Protein AF-W2TXY8-F1 (afdb_monomer_lite)

pLDDT: mean 82.83, std 14.99, range [32.34, 97.5]

Structure (mmCIF, N/CA/C/O backbone):
data_AF-W2TXY8-F1
#
_entry.id   AF-W2TXY8-F1
#
loop_
_atom_site.group_PDB
_atom_site.id
_atom_site.type_symbol
_atom_site.label_atom_id
_atom_site.label_alt_id
_atom_site.label_comp_id
_atom_site.label_asym_id
_atom_site.label_entity_id
_atom_site.label_seq_id
_atom_site.pdbx_PDB_ins_code
_atom_site.Cartn_x
_atom_site.Cartn_y
_atom_site.Cartn_z
_atom_site.occupancy
_atom_site.B_iso_or_equiv
_atom_site.auth_seq_id
_atom_site.auth_comp_id
_atom_site.auth_asym_id
_atom_site.auth_atom_id
_atom_site.pdbx_PDB_model_num
ATOM 1 N N . MET A 1 1 ? 10.097 7.728 -16.316 1.00 65.06 1 MET A N 1
ATOM 2 C CA . MET A 1 1 ? 8.956 7.018 -15.694 1.00 65.06 1 MET A CA 1
ATOM 3 C C . MET A 1 1 ? 9.124 6.816 -14.191 1.00 65.06 1 MET A C 1
ATOM 5 O O . MET A 1 1 ? 8.246 7.241 -13.457 1.00 65.06 1 MET A O 1
ATOM 9 N N . LEU A 1 2 ? 10.247 6.274 -13.700 1.00 74.00 2 LEU A N 1
ATOM 10 C CA . LEU A 1 2 ? 10.456 6.033 -12.259 1.00 74.00 2 LEU A CA 1
ATOM 11 C C . LEU A 1 2 ? 10.229 7.255 -11.328 1.00 74.00 2 LEU A C 1
ATOM 13 O O . LEU A 1 2 ? 9.597 7.076 -10.290 1.00 74.00 2 LEU A O 1
ATOM 17 N N . PRO A 1 3 ? 10.647 8.496 -11.669 1.00 80.56 3 PRO A N 1
ATOM 18 C CA . PRO A 1 3 ? 10.350 9.664 -10.831 1.00 80.56 3 PRO A CA 1
ATOM 19 C C . PRO A 1 3 ? 8.851 9.942 -10.672 1.00 80.56 3 PRO A C 1
ATOM 21 O O . PRO A 1 3 ? 8.414 10.300 -9.585 1.00 80.56 3 PRO A O 1
ATOM 24 N N . VAL A 1 4 ? 8.064 9.723 -11.733 1.00 83.12 4 VAL A N 1
ATOM 25 C CA . VAL A 1 4 ? 6.602 9.900 -11.718 1.00 83.12 4 VAL A CA 1
ATOM 26 C C . VAL A 1 4 ? 5.954 8.837 -10.834 1.00 83.12 4 VAL A C 1
ATOM 28 O O . VAL A 1 4 ? 5.146 9.164 -9.976 1.00 83.12 4 VAL A O 1
ATOM 31 N N . VAL A 1 5 ? 6.382 7.576 -10.964 1.00 85.88 5 VAL A N 1
ATOM 32 C CA . VAL A 1 5 ? 5.919 6.471 -10.105 1.00 85.88 5 VAL A CA 1
ATOM 33 C C . VAL A 1 5 ? 6.191 6.761 -8.627 1.00 85.88 5 VAL A C 1
ATOM 35 O O . VAL A 1 5 ? 5.308 6.571 -7.792 1.00 85.88 5 VAL A O 1
ATOM 38 N N . LYS A 1 6 ? 7.390 7.260 -8.295 1.00 87.56 6 LYS A N 1
ATOM 39 C CA . LYS A 1 6 ? 7.738 7.651 -6.921 1.00 87.56 6 LYS A CA 1
ATOM 40 C C . LYS A 1 6 ? 6.906 8.849 -6.447 1.00 87.56 6 LYS A C 1
ATOM 42 O O . LYS A 1 6 ? 6.425 8.829 -5.321 1.00 87.56 6 LYS A O 1
ATOM 47 N N . ALA A 1 7 ? 6.704 9.866 -7.282 1.00 90.75 7 ALA A N 1
ATOM 48 C CA . ALA A 1 7 ? 5.895 11.034 -6.924 1.00 90.75 7 ALA A CA 1
ATOM 49 C C . ALA A 1 7 ? 4.429 10.668 -6.626 1.00 90.75 7 ALA A C 1
ATOM 51 O O . ALA A 1 7 ? 3.858 11.146 -5.644 1.00 90.75 7 ALA A O 1
ATOM 52 N N . GLU A 1 8 ? 3.836 9.771 -7.417 1.00 93.50 8 GLU A N 1
ATOM 53 C CA . GLU A 1 8 ? 2.482 9.277 -7.150 1.00 93.50 8 GLU A CA 1
ATOM 54 C C . GLU A 1 8 ? 2.409 8.469 -5.853 1.00 93.50 8 GLU A C 1
ATOM 56 O O . GLU A 1 8 ? 1.516 8.710 -5.040 1.00 93.50 8 GLU A O 1
ATOM 61 N N . LEU A 1 9 ? 3.384 7.585 -5.598 1.00 94.38 9 LEU A N 1
ATOM 62 C CA . LEU A 1 9 ? 3.457 6.852 -4.332 1.00 94.38 9 LEU A CA 1
ATOM 63 C C . LEU A 1 9 ? 3.556 7.806 -3.135 1.00 94.38 9 LEU A C 1
ATOM 65 O O . LEU A 1 9 ? 2.830 7.636 -2.160 1.00 94.38 9 LEU A O 1
ATOM 69 N N . ALA A 1 10 ? 4.405 8.833 -3.220 1.00 95.69 10 ALA A N 1
ATOM 70 C CA . ALA A 1 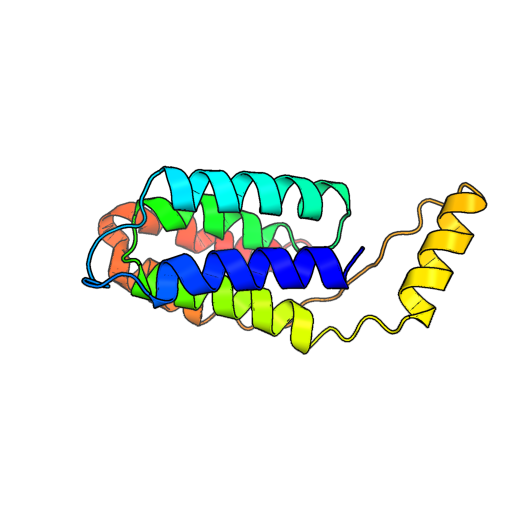10 ? 4.526 9.842 -2.171 1.00 95.69 10 ALA A CA 1
ATOM 71 C C . ALA A 1 10 ? 3.190 10.560 -1.922 1.00 95.69 10 ALA A C 1
ATOM 73 O O . ALA A 1 10 ? 2.793 10.744 -0.776 1.00 95.69 10 ALA A O 1
ATOM 74 N N . THR A 1 11 ? 2.448 10.886 -2.984 1.00 97.12 11 THR A N 1
ATOM 75 C CA . THR A 1 11 ? 1.129 11.524 -2.859 1.00 97.12 11 THR A CA 1
ATOM 76 C C . THR A 1 11 ? 0.107 10.606 -2.185 1.00 97.12 11 THR A C 1
ATOM 78 O O . THR A 1 11 ? -0.694 11.066 -1.368 1.00 97.12 11 THR A O 1
ATOM 81 N N . ILE A 1 12 ? 0.136 9.304 -2.487 1.00 97.00 12 ILE A N 1
ATOM 82 C CA . ILE A 1 12 ? -0.689 8.303 -1.798 1.00 97.00 12 ILE A CA 1
ATOM 83 C C . ILE A 1 12 ? -0.298 8.243 -0.318 1.00 97.00 12 ILE A C 1
ATOM 85 O O . ILE A 1 12 ? -1.165 8.379 0.539 1.00 97.00 12 ILE A O 1
ATOM 89 N N . MET A 1 13 ? 0.995 8.129 -0.003 1.00 97.50 13 MET A N 1
ATOM 90 C CA . MET A 1 13 ? 1.496 8.096 1.377 1.00 97.50 13 MET A CA 1
ATOM 91 C C . MET A 1 13 ? 1.042 9.312 2.188 1.00 97.50 13 MET A C 1
ATOM 93 O O . MET A 1 13 ? 0.573 9.152 3.312 1.00 97.50 13 MET A O 1
ATOM 97 N N . THR A 1 14 ? 1.101 10.512 1.608 1.00 96.69 14 THR A N 1
ATOM 98 C CA . THR A 1 14 ? 0.642 11.746 2.259 1.00 96.69 14 THR A CA 1
ATOM 99 C C . THR A 1 14 ? -0.841 11.689 2.634 1.00 96.69 14 THR A C 1
ATOM 101 O O . THR A 1 14 ? -1.218 12.202 3.687 1.00 96.69 14 THR A O 1
ATOM 104 N N . LYS A 1 15 ? -1.695 11.038 1.829 1.00 96.00 15 LYS A N 1
ATOM 105 C CA . LYS A 1 15 ? -3.110 10.852 2.193 1.00 96.00 15 LYS A CA 1
ATOM 106 C C . LYS A 1 15 ? -3.273 9.995 3.446 1.00 96.00 15 LYS A C 1
ATOM 108 O O . LYS A 1 15 ? -4.105 10.329 4.276 1.00 96.00 15 LYS A O 1
ATOM 113 N N . PHE A 1 16 ? -2.480 8.934 3.593 1.00 96.56 16 PHE A N 1
ATOM 114 C CA . PHE A 1 16 ? -2.495 8.082 4.787 1.00 96.56 16 PHE A CA 1
ATOM 115 C C . PHE A 1 16 ? -1.915 8.798 6.011 1.00 96.56 16 PHE A C 1
ATOM 117 O O . PHE A 1 16 ? -2.458 8.706 7.110 1.00 96.56 16 PHE A O 1
ATOM 124 N N . GLU A 1 17 ? -0.825 9.539 5.823 1.00 94.81 17 GLU A N 1
ATOM 125 C CA . GLU A 1 17 ? -0.128 10.249 6.894 1.00 94.81 17 GLU A CA 1
ATOM 126 C C . GLU A 1 17 ? -0.971 11.365 7.524 1.00 94.81 17 GLU A C 1
ATOM 128 O O . GLU A 1 17 ? -0.910 11.562 8.742 1.00 94.81 17 GLU A O 1
ATOM 133 N N . ASN A 1 18 ? -1.757 12.067 6.702 1.00 94.44 18 ASN A N 1
ATOM 134 C CA . ASN A 1 18 ? -2.520 13.253 7.093 1.00 94.44 18 ASN A CA 1
ATOM 135 C C . ASN A 1 18 ? -3.951 12.959 7.562 1.00 94.44 18 ASN A C 1
ATOM 137 O O . ASN A 1 18 ? -4.702 13.896 7.842 1.00 94.44 18 ASN A O 1
ATOM 141 N N . VAL A 1 19 ? -4.354 11.689 7.667 1.00 94.62 19 VAL A N 1
ATOM 142 C CA . VAL A 1 19 ? -5.644 11.350 8.282 1.00 94.62 19 VAL A CA 1
ATOM 143 C C . VAL A 1 19 ? -5.638 11.805 9.743 1.00 94.62 19 VAL A C 1
ATOM 145 O O . VAL A 1 19 ? -4.726 11.475 10.502 1.00 94.62 19 VAL A O 1
ATOM 148 N N . VAL A 1 20 ? -6.670 12.559 10.137 1.00 92.06 20 VAL A N 1
ATOM 149 C CA . VAL A 1 20 ? -6.809 13.121 11.495 1.00 92.06 20 VAL A CA 1
ATOM 150 C C . VAL A 1 20 ? -6.848 12.014 12.549 1.00 92.06 20 VAL A C 1
ATOM 152 O O . VAL A 1 20 ? -6.157 12.091 13.561 1.00 92.06 20 VAL A O 1
ATOM 155 N N . ASP A 1 21 ? -7.632 10.968 12.289 1.00 93.56 21 ASP A N 1
ATOM 156 C CA . ASP A 1 21 ? -7.711 9.778 13.129 1.00 93.56 21 ASP A CA 1
ATOM 157 C C . ASP A 1 21 ? -7.036 8.595 12.434 1.00 93.56 21 ASP A C 1
ATOM 159 O O . ASP A 1 21 ? -7.634 7.897 11.613 1.00 93.56 21 ASP A O 1
ATOM 163 N N . LYS A 1 22 ? -5.769 8.366 12.782 1.00 92.56 22 LYS A N 1
ATOM 164 C CA . LYS A 1 22 ? -4.943 7.319 12.170 1.00 92.56 22 LYS A CA 1
ATOM 165 C C . LYS A 1 22 ? -5.349 5.900 12.562 1.00 92.56 22 LYS A C 1
ATOM 167 O O . LYS A 1 22 ? -4.817 4.964 11.971 1.00 92.56 22 LYS A O 1
ATOM 172 N N . SER A 1 23 ? -6.239 5.739 13.545 1.00 93.44 23 SER A N 1
ATOM 173 C CA . SER A 1 23 ? -6.745 4.429 13.968 1.00 93.44 23 SER A CA 1
ATOM 174 C C . SER A 1 23 ? -7.814 3.879 13.023 1.00 93.44 23 SER A C 1
ATOM 176 O O . SER A 1 23 ? -8.024 2.669 12.976 1.00 93.44 23 SER A O 1
ATOM 178 N N . LYS A 1 24 ? -8.457 4.752 12.236 1.00 94.00 24 LYS A N 1
ATOM 179 C CA . LYS A 1 24 ? -9.484 4.360 11.270 1.00 94.00 24 LYS A CA 1
ATOM 180 C C . LYS A 1 24 ? -8.888 3.650 10.057 1.00 94.00 24 LYS A C 1
ATOM 182 O O . LYS A 1 24 ? -7.753 3.956 9.679 1.00 94.00 24 LYS A O 1
ATOM 187 N N . PRO A 1 25 ? -9.655 2.754 9.417 1.00 95.88 25 PRO A N 1
ATOM 188 C CA . PRO A 1 25 ? -9.241 2.155 8.162 1.00 95.88 25 PRO A CA 1
ATOM 189 C C . PRO A 1 25 ? -9.164 3.201 7.034 1.00 95.88 25 PRO A C 1
ATOM 191 O O . PRO A 1 25 ? -9.856 4.226 7.097 1.00 95.88 25 PRO A O 1
ATOM 194 N N . PRO A 1 26 ? -8.330 2.963 6.008 1.00 96.56 26 PRO A N 1
ATOM 195 C CA . PRO A 1 26 ? -8.282 3.777 4.799 1.00 96.56 26 PRO A CA 1
ATOM 196 C C . PRO A 1 26 ? -9.647 3.871 4.118 1.00 96.56 26 PRO A C 1
ATOM 198 O O . PRO A 1 26 ? -10.441 2.933 4.151 1.00 96.56 26 PRO A O 1
ATOM 201 N N . THR A 1 27 ? -9.915 4.997 3.458 1.00 96.75 27 THR A N 1
ATOM 202 C CA . THR A 1 27 ? -11.125 5.128 2.640 1.00 96.75 27 THR A CA 1
ATOM 203 C C . THR A 1 27 ? -10.991 4.337 1.339 1.00 96.75 27 THR A C 1
ATOM 205 O O . THR A 1 27 ? -9.886 4.101 0.848 1.00 96.75 27 THR A O 1
ATOM 208 N N . GLU A 1 28 ? -12.123 3.991 0.728 1.00 96.00 28 GLU A N 1
ATOM 209 C CA . GLU A 1 28 ? -12.158 3.327 -0.582 1.00 96.00 28 GLU A CA 1
ATOM 210 C C . GLU A 1 28 ? -11.395 4.125 -1.652 1.00 96.00 28 GLU A C 1
ATOM 212 O O . GLU A 1 28 ? -10.633 3.557 -2.426 1.00 96.00 28 GLU A O 1
ATOM 217 N N . GLU A 1 29 ? -11.491 5.459 -1.627 1.00 96.50 29 GLU A N 1
ATOM 218 C CA . GLU A 1 29 ? -10.743 6.346 -2.528 1.00 96.50 29 GLU A CA 1
ATOM 219 C C . GLU A 1 29 ? -9.216 6.196 -2.375 1.00 96.50 29 GLU A C 1
ATOM 221 O O . GLU A 1 29 ? -8.467 6.263 -3.351 1.00 96.50 29 GLU A O 1
ATOM 226 N N . MET A 1 30 ? -8.728 6.013 -1.144 1.00 96.81 30 MET A N 1
ATOM 227 C CA . MET A 1 30 ? -7.300 5.811 -0.882 1.00 96.81 30 MET A CA 1
ATOM 228 C C . MET A 1 30 ? -6.827 4.458 -1.420 1.00 96.81 30 MET A C 1
ATOM 230 O O . MET A 1 30 ? -5.735 4.381 -1.986 1.00 96.81 30 MET A O 1
ATOM 234 N N . ILE A 1 31 ? -7.657 3.423 -1.271 1.00 96.81 31 ILE A N 1
ATOM 235 C CA . ILE A 1 31 ? -7.380 2.061 -1.739 1.00 96.81 31 ILE A CA 1
ATOM 236 C C . ILE A 1 31 ? -7.402 2.008 -3.273 1.00 96.81 31 ILE A C 1
ATOM 238 O O . ILE A 1 31 ? -6.430 1.555 -3.869 1.00 96.81 31 ILE A O 1
ATOM 242 N N . ASP A 1 32 ? -8.434 2.553 -3.922 1.00 96.31 32 ASP A N 1
ATOM 243 C CA . ASP A 1 32 ? -8.550 2.621 -5.389 1.00 96.31 32 ASP A CA 1
ATOM 244 C C . ASP A 1 32 ? -7.388 3.408 -6.017 1.00 96.31 32 ASP A C 1
ATOM 246 O O . ASP A 1 32 ? -6.818 3.006 -7.034 1.00 96.31 32 ASP A O 1
ATOM 250 N N . ARG A 1 33 ? -6.944 4.501 -5.379 1.00 95.94 33 ARG A N 1
ATOM 251 C CA . ARG A 1 33 ? -5.759 5.228 -5.856 1.00 95.94 33 ARG A CA 1
ATOM 252 C C . ARG A 1 33 ? -4.489 4.377 -5.774 1.00 95.94 33 ARG A C 1
ATOM 254 O O . ARG A 1 33 ? -3.660 4.452 -6.683 1.00 95.94 33 ARG A O 1
ATOM 261 N N . PHE A 1 34 ? -4.328 3.595 -4.707 1.00 96.12 34 PHE A N 1
ATOM 262 C CA . PHE A 1 34 ? -3.202 2.675 -4.581 1.00 96.12 34 PHE A CA 1
ATOM 263 C C . PHE A 1 34 ? -3.274 1.535 -5.602 1.00 96.12 34 PHE A C 1
ATOM 265 O O . PHE A 1 34 ? -2.264 1.260 -6.243 1.00 96.12 34 PHE A O 1
ATOM 272 N N . ASP A 1 35 ? -4.446 0.939 -5.827 1.00 95.19 35 ASP A N 1
ATOM 273 C CA . ASP A 1 35 ? -4.642 -0.130 -6.814 1.00 95.19 35 ASP A CA 1
ATOM 274 C C . ASP A 1 35 ? -4.263 0.321 -8.233 1.00 95.19 35 ASP A C 1
ATOM 276 O O . ASP A 1 35 ? -3.459 -0.313 -8.919 1.00 95.19 35 ASP A O 1
ATOM 280 N N . ARG A 1 36 ? -4.732 1.503 -8.654 1.00 94.00 36 ARG A N 1
ATOM 281 C CA . ARG A 1 36 ? -4.368 2.078 -9.963 1.00 94.00 36 ARG A CA 1
ATOM 282 C C . ARG A 1 36 ? -2.870 2.319 -10.099 1.00 94.00 36 ARG A C 1
ATOM 284 O O . ARG A 1 36 ? -2.296 2.077 -11.162 1.00 94.00 36 ARG A O 1
ATOM 291 N N . TRP A 1 37 ? -2.232 2.810 -9.038 1.00 94.31 37 TRP A N 1
ATOM 292 C CA . TRP A 1 37 ? -0.784 2.980 -9.015 1.00 94.31 37 TRP A CA 1
ATOM 293 C C . TRP A 1 37 ? -0.075 1.626 -9.127 1.00 94.31 37 TRP A C 1
ATOM 295 O O . TRP A 1 37 ? 0.812 1.466 -9.966 1.00 94.31 37 TRP A O 1
ATOM 305 N N . LEU A 1 38 ? -0.515 0.630 -8.359 1.00 91.31 38 LEU A N 1
ATOM 306 C CA . LEU A 1 38 ? 0.047 -0.715 -8.354 1.00 91.31 38 LEU A CA 1
ATOM 307 C C . LEU A 1 38 ? -0.085 -1.386 -9.726 1.00 91.31 38 LEU A C 1
ATOM 309 O O . LEU A 1 38 ? 0.880 -1.972 -10.211 1.00 91.31 38 LEU A O 1
ATOM 313 N N . TYR A 1 39 ? -1.218 -1.218 -10.413 1.00 88.94 39 TYR A N 1
ATOM 314 C CA . TYR A 1 39 ? -1.419 -1.696 -11.782 1.00 88.94 39 TYR A CA 1
ATOM 315 C C . TYR A 1 39 ? -0.349 -1.174 -12.757 1.00 88.94 39 TYR A C 1
ATOM 317 O O . TYR A 1 39 ? 0.224 -1.951 -13.525 1.00 88.94 39 TYR A O 1
ATOM 325 N N . ILE A 1 40 ? -0.039 0.128 -12.713 1.00 85.81 40 ILE A N 1
ATOM 326 C CA . ILE A 1 40 ? 0.992 0.739 -13.573 1.00 85.81 40 ILE A CA 1
ATOM 327 C C . ILE A 1 40 ? 2.359 0.115 -13.287 1.00 85.81 40 ILE A C 1
ATOM 329 O O . ILE A 1 40 ? 3.118 -0.200 -14.205 1.00 85.81 40 ILE A O 1
ATOM 333 N N . VAL A 1 41 ? 2.670 -0.068 -12.008 1.00 84.12 41 VAL A N 1
ATOM 334 C CA . VAL A 1 41 ? 3.964 -0.578 -11.560 1.00 84.12 41 VAL A CA 1
ATOM 335 C C . VAL A 1 41 ? 4.134 -2.064 -11.894 1.00 84.12 41 VAL A C 1
ATOM 337 O O . VAL A 1 41 ? 5.212 -2.445 -12.353 1.00 84.12 41 VAL A O 1
ATOM 340 N N . ARG A 1 42 ? 3.069 -2.870 -11.771 1.00 81.44 42 ARG A N 1
ATOM 341 C CA . ARG A 1 42 ? 3.012 -4.273 -12.223 1.00 81.44 42 ARG A CA 1
ATOM 342 C C . ARG A 1 42 ? 3.249 -4.388 -13.723 1.00 81.44 42 ARG A C 1
ATOM 344 O O . ARG A 1 42 ? 4.080 -5.173 -14.161 1.00 81.44 42 ARG A O 1
ATOM 351 N N . LYS A 1 43 ? 2.557 -3.576 -14.531 1.00 79.38 43 LYS A N 1
ATOM 352 C CA . LYS A 1 43 ? 2.742 -3.574 -15.993 1.00 79.38 43 LYS A CA 1
ATOM 353 C C . LYS A 1 43 ? 4.151 -3.167 -16.416 1.00 79.38 43 LYS A C 1
ATOM 355 O O . LYS A 1 43 ? 4.593 -3.581 -17.482 1.00 79.38 43 LYS A O 1
ATOM 360 N N . GLY A 1 44 ? 4.833 -2.363 -15.604 1.00 72.94 44 GLY A N 1
ATOM 361 C CA . GLY A 1 44 ? 6.220 -1.973 -15.835 1.00 72.94 44 GLY A CA 1
ATOM 362 C C . GLY A 1 44 ? 7.268 -2.934 -15.267 1.00 72.94 44 GLY A C 1
ATOM 363 O O . GLY A 1 44 ? 8.447 -2.647 -15.449 1.00 72.94 44 GLY A O 1
ATOM 364 N N . ASP A 1 45 ? 6.866 -4.000 -14.563 1.00 72.69 45 ASP A N 1
ATOM 365 C CA . ASP A 1 45 ? 7.760 -4.943 -13.868 1.00 72.69 45 ASP A CA 1
ATOM 366 C C . ASP A 1 45 ? 8.789 -4.241 -12.951 1.00 72.69 45 ASP A C 1
ATOM 368 O O . ASP A 1 45 ? 9.986 -4.522 -12.955 1.00 72.69 45 ASP A O 1
ATOM 372 N N . ILE A 1 46 ? 8.331 -3.222 -12.209 1.00 71.94 46 ILE A N 1
ATOM 373 C CA . ILE A 1 46 ? 9.199 -2.344 -11.392 1.00 71.94 46 ILE A CA 1
ATOM 374 C C . ILE A 1 46 ? 9.125 -2.703 -9.893 1.00 71.94 46 ILE A C 1
ATOM 376 O O . ILE A 1 46 ? 9.944 -2.242 -9.093 1.00 71.94 46 ILE A O 1
ATOM 380 N N . LEU A 1 47 ? 8.146 -3.514 -9.487 1.00 75.12 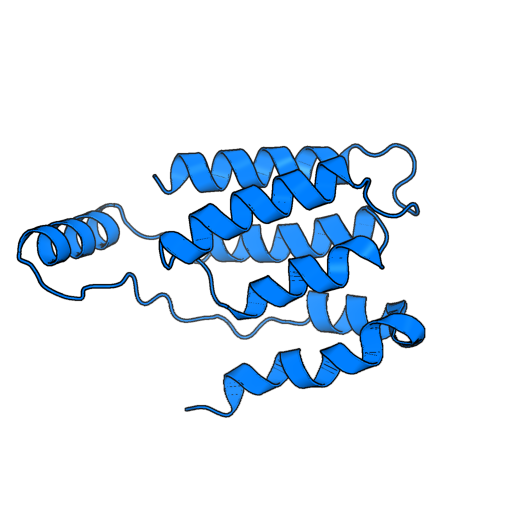47 LEU A N 1
ATOM 381 C CA . LEU A 1 47 ? 7.878 -3.873 -8.094 1.00 75.12 47 LEU A CA 1
ATOM 382 C C . LEU A 1 47 ? 7.645 -5.376 -7.981 1.00 75.12 47 LEU A C 1
ATOM 384 O O . LEU A 1 47 ? 7.029 -5.974 -8.852 1.00 75.12 47 LEU A O 1
ATOM 388 N N . SER A 1 48 ? 8.144 -5.967 -6.897 1.00 73.94 48 SER A N 1
ATOM 389 C CA . SER A 1 48 ? 7.951 -7.391 -6.610 1.00 73.94 48 SER A CA 1
ATOM 390 C C . SER A 1 48 ? 6.474 -7.719 -6.380 1.00 73.94 48 SER A C 1
ATOM 392 O O . SER A 1 48 ? 5.790 -6.973 -5.675 1.00 73.94 48 SER A O 1
ATOM 394 N N . GLU A 1 49 ? 6.034 -8.878 -6.877 1.00 74.69 49 GLU A N 1
ATOM 395 C CA . GLU A 1 49 ? 4.691 -9.448 -6.664 1.00 74.69 49 GLU A CA 1
ATOM 396 C C . GLU A 1 49 ? 4.324 -9.544 -5.179 1.00 74.69 49 GLU A C 1
ATOM 398 O O . GLU A 1 49 ? 3.165 -9.463 -4.799 1.00 74.69 49 GLU A O 1
ATOM 403 N N . ARG A 1 50 ? 5.309 -9.624 -4.280 1.00 72.44 50 ARG A N 1
ATOM 404 C CA . ARG A 1 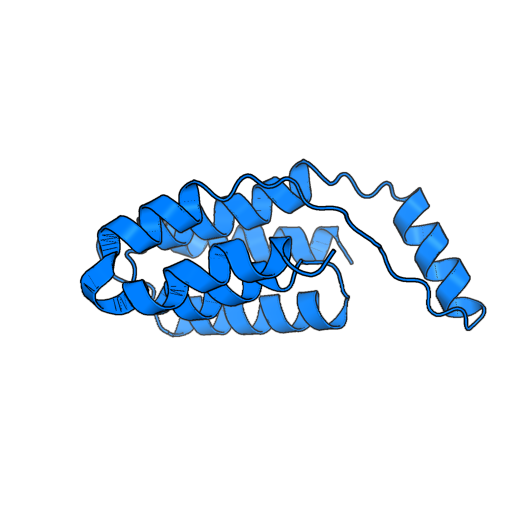50 ? 5.054 -9.628 -2.835 1.00 72.44 50 ARG A CA 1
ATOM 405 C C . ARG A 1 50 ? 4.295 -8.387 -2.348 1.00 72.44 50 ARG A C 1
ATOM 407 O O . ARG A 1 50 ? 3.531 -8.468 -1.389 1.00 72.44 50 ARG A O 1
ATOM 414 N N . PHE A 1 51 ? 4.513 -7.233 -2.976 1.00 79.50 51 PHE A N 1
ATOM 415 C CA . PHE A 1 51 ? 3.801 -6.001 -2.626 1.00 79.50 51 PHE A CA 1
ATOM 416 C C . PHE A 1 51 ? 2.344 -6.004 -3.101 1.00 79.50 51 PHE A C 1
ATOM 418 O O . PHE A 1 51 ? 1.580 -5.109 -2.749 1.00 79.50 51 PHE A O 1
ATOM 425 N N . ASP A 1 52 ? 1.920 -7.039 -3.825 1.00 84.00 52 ASP A N 1
ATOM 426 C CA . ASP A 1 52 ? 0.513 -7.253 -4.147 1.00 84.00 52 ASP A CA 1
ATOM 427 C C . ASP A 1 52 ? -0.308 -7.539 -2.894 1.00 84.00 52 ASP A C 1
ATOM 429 O O . ASP A 1 52 ? -1.437 -7.062 -2.782 1.00 84.00 52 ASP A O 1
ATOM 433 N N . LEU A 1 53 ? 0.312 -8.173 -1.891 1.00 88.56 53 LEU A N 1
ATOM 434 C CA . LEU A 1 53 ? -0.288 -8.382 -0.575 1.00 88.56 53 LEU A CA 1
ATOM 435 C C . LEU A 1 53 ? -0.688 -7.063 0.091 1.00 88.56 53 LEU A C 1
ATOM 437 O O . LEU A 1 53 ? -1.610 -7.045 0.898 1.00 88.56 53 LEU A O 1
ATOM 441 N N . THR A 1 54 ? -0.032 -5.941 -0.229 1.00 91.88 54 THR A N 1
ATOM 442 C CA . THR A 1 54 ? -0.417 -4.638 0.326 1.00 91.88 54 THR A CA 1
ATOM 443 C C . THR A 1 54 ? -1.857 -4.292 -0.030 1.00 91.88 54 THR A C 1
ATOM 445 O O . THR A 1 54 ? -2.574 -3.782 0.825 1.00 91.88 54 THR A O 1
ATOM 448 N N . LEU A 1 55 ? -2.298 -4.589 -1.255 1.00 93.19 55 LEU A N 1
ATOM 449 C CA . LEU A 1 55 ? -3.662 -4.292 -1.687 1.00 93.19 55 LEU A CA 1
ATOM 450 C C . LEU A 1 55 ? -4.694 -5.117 -0.906 1.00 93.19 55 LEU A C 1
ATOM 452 O O . LEU A 1 55 ? -5.744 -4.591 -0.552 1.00 93.19 55 LEU A O 1
ATOM 456 N N . GLU A 1 56 ? -4.367 -6.372 -0.595 1.00 92.50 56 GLU A N 1
ATOM 457 C CA . GLU A 1 56 ? -5.218 -7.258 0.208 1.00 92.50 56 GLU A CA 1
ATOM 458 C C . GLU A 1 56 ? -5.232 -6.869 1.692 1.00 92.50 56 GLU A C 1
ATOM 460 O O . GLU A 1 56 ? -6.249 -7.016 2.356 1.00 92.50 56 GLU A O 1
ATOM 465 N N . ILE A 1 57 ? -4.128 -6.336 2.222 1.00 94.81 57 ILE A N 1
ATOM 466 C CA . ILE A 1 57 ? -4.005 -5.958 3.638 1.00 94.81 57 ILE A CA 1
ATOM 467 C C . ILE A 1 57 ? -4.676 -4.608 3.933 1.00 94.81 57 ILE A C 1
ATOM 469 O O . ILE A 1 57 ? -5.304 -4.445 4.979 1.00 94.81 57 ILE A O 1
ATOM 473 N N . LEU A 1 58 ? -4.539 -3.629 3.033 1.00 95.50 58 LEU A N 1
ATOM 474 C CA . LEU A 1 58 ? -4.947 -2.234 3.253 1.00 95.50 58 LEU A CA 1
ATOM 475 C C . LEU A 1 58 ? -6.389 -2.027 3.764 1.00 95.50 58 LEU A C 1
ATOM 477 O O . LEU A 1 58 ? -6.557 -1.186 4.649 1.00 95.50 58 LEU A O 1
ATOM 481 N N . PRO A 1 59 ? -7.416 -2.750 3.275 1.00 95.25 59 PRO A N 1
ATOM 482 C CA . PRO A 1 59 ? -8.793 -2.574 3.742 1.00 95.25 59 PRO A CA 1
ATOM 483 C C . PRO A 1 59 ? -9.016 -2.965 5.211 1.00 95.25 59 PRO A C 1
ATOM 485 O O . PRO A 1 59 ? -9.997 -2.540 5.816 1.00 95.25 59 PRO A O 1
ATOM 488 N N . HIS A 1 60 ? -8.121 -3.775 5.782 1.00 95.50 60 HIS A N 1
ATOM 489 C CA . HIS A 1 60 ? -8.295 -4.415 7.090 1.00 95.50 60 HIS A CA 1
ATOM 490 C C . HIS A 1 60 ? -7.423 -3.811 8.192 1.00 95.50 60 HIS A C 1
ATOM 492 O O . HIS A 1 60 ? -7.409 -4.310 9.313 1.00 95.50 60 HIS A O 1
ATOM 498 N N . VAL A 1 61 ? -6.661 -2.764 7.884 1.00 96.81 61 VAL A N 1
ATOM 499 C CA . VAL A 1 61 ? -5.697 -2.169 8.813 1.00 96.81 61 VAL A CA 1
ATOM 500 C C . VAL A 1 61 ? -5.995 -0.698 9.029 1.00 96.81 61 VAL A C 1
ATOM 502 O O . VAL A 1 61 ? -6.717 -0.071 8.261 1.00 96.81 61 VAL A O 1
ATOM 505 N N . SER A 1 62 ? -5.419 -0.119 10.074 1.00 97.31 62 SER A N 1
ATOM 506 C CA . SER A 1 62 ? -5.505 1.319 10.319 1.00 97.31 62 SER A CA 1
ATOM 507 C C . SER A 1 62 ? -4.715 2.131 9.281 1.00 97.31 62 SER A C 1
ATOM 509 O O . SER A 1 62 ? -3.750 1.644 8.687 1.00 97.31 62 SER A O 1
ATOM 511 N N . CYS A 1 63 ? -5.053 3.411 9.093 1.00 97.25 63 CYS A N 1
ATOM 512 C CA . CYS A 1 63 ? -4.293 4.320 8.225 1.00 97.25 63 CYS A CA 1
ATOM 513 C C . CYS A 1 63 ? -2.817 4.420 8.640 1.00 97.25 63 CYS A C 1
ATOM 515 O O . CYS A 1 63 ? -1.946 4.584 7.786 1.00 97.25 63 CYS A O 1
ATOM 517 N N . TYR A 1 64 ? -2.522 4.287 9.938 1.00 96.88 64 TYR A N 1
ATOM 518 C CA . TYR A 1 64 ? -1.148 4.215 10.430 1.00 96.88 64 TYR A CA 1
ATOM 519 C C . TYR A 1 64 ? -0.404 2.978 9.910 1.00 96.88 64 TYR A C 1
ATOM 521 O O . TYR A 1 64 ? 0.687 3.102 9.358 1.00 96.88 64 TYR A O 1
ATOM 529 N N . GLU A 1 65 ? -0.989 1.790 10.056 1.00 97.06 65 GLU A N 1
ATOM 530 C CA . GLU A 1 65 ? -0.395 0.542 9.562 1.00 97.06 65 GLU A CA 1
ATOM 531 C C . GLU A 1 65 ? -0.279 0.550 8.035 1.00 97.06 65 GLU A C 1
ATOM 533 O O . GLU A 1 65 ? 0.772 0.200 7.500 1.00 97.06 65 GLU A O 1
ATOM 538 N N . GLY A 1 66 ? -1.305 1.045 7.338 1.00 96.50 66 GLY A N 1
ATOM 539 C CA . GLY A 1 66 ? -1.272 1.257 5.893 1.00 96.50 66 GLY A CA 1
ATOM 540 C C . GLY A 1 66 ? -0.108 2.155 5.465 1.00 96.50 66 GLY A C 1
ATOM 541 O O . GLY A 1 66 ? 0.639 1.802 4.555 1.00 96.50 66 GLY A O 1
ATOM 542 N N . PHE A 1 67 ? 0.132 3.265 6.171 1.00 96.94 67 PHE A N 1
ATOM 543 C CA . PHE A 1 67 ? 1.292 4.123 5.917 1.00 96.94 67 PHE A CA 1
ATOM 544 C C . PHE A 1 67 ? 2.626 3.380 6.091 1.00 96.94 67 PHE A C 1
ATOM 546 O O . PHE A 1 67 ? 3.529 3.555 5.273 1.00 96.94 67 PHE A O 1
ATOM 553 N N . LEU A 1 68 ? 2.764 2.531 7.116 1.00 95.25 68 LEU A N 1
ATOM 554 C CA . LEU A 1 68 ? 3.982 1.740 7.327 1.00 95.25 68 LEU A CA 1
ATOM 555 C C . LEU A 1 68 ? 4.232 0.743 6.185 1.00 95.25 68 LEU A C 1
ATOM 557 O O . LEU A 1 68 ? 5.376 0.589 5.754 1.00 95.25 68 LEU A O 1
ATOM 561 N N . LEU A 1 69 ? 3.182 0.108 5.658 1.00 94.44 69 LEU A N 1
ATOM 562 C CA . LEU A 1 69 ? 3.293 -0.786 4.498 1.00 94.44 69 LEU A CA 1
ATOM 563 C C . LEU A 1 69 ? 3.743 -0.026 3.243 1.00 94.44 69 LEU A C 1
ATOM 565 O O . LEU A 1 69 ? 4.656 -0.469 2.542 1.00 94.44 69 LEU A O 1
ATOM 569 N N . LEU A 1 70 ? 3.159 1.150 2.989 1.00 94.94 70 LEU A N 1
ATOM 570 C CA . LEU A 1 70 ? 3.565 2.023 1.882 1.00 94.94 70 LEU A CA 1
ATOM 571 C C . LEU A 1 70 ? 5.001 2.537 2.053 1.00 94.94 70 LEU A C 1
ATOM 573 O O . LEU A 1 70 ? 5.737 2.681 1.077 1.00 94.94 70 LEU A O 1
ATOM 577 N N . LEU A 1 71 ? 5.433 2.778 3.291 1.00 92.94 71 LEU A N 1
ATOM 578 C CA . LEU A 1 71 ? 6.803 3.176 3.589 1.00 92.94 71 LEU A CA 1
ATOM 579 C C . LEU A 1 71 ? 7.808 2.067 3.250 1.00 92.94 71 LEU A C 1
ATOM 581 O O . LEU A 1 71 ? 8.906 2.382 2.792 1.00 92.94 71 LEU A O 1
ATOM 585 N N . GLU A 1 72 ? 7.455 0.789 3.406 1.00 89.50 72 GLU A N 1
ATOM 586 C CA . GLU A 1 72 ? 8.309 -0.310 2.935 1.00 89.50 72 GLU A CA 1
ATOM 587 C C . GLU A 1 72 ? 8.434 -0.330 1.408 1.00 89.50 72 GLU A C 1
ATOM 589 O O . GLU A 1 72 ? 9.544 -0.474 0.889 1.00 89.50 72 GLU A O 1
ATOM 594 N N . ILE A 1 73 ? 7.341 -0.071 0.681 1.00 88.94 73 ILE A N 1
ATOM 595 C CA . ILE A 1 73 ? 7.376 0.113 -0.780 1.00 88.94 73 ILE A CA 1
ATOM 596 C C . ILE A 1 73 ? 8.274 1.308 -1.147 1.00 88.94 73 ILE A C 1
ATOM 598 O O . ILE A 1 73 ? 9.098 1.238 -2.060 1.00 88.94 73 ILE A O 1
ATOM 602 N N . TRP A 1 74 ? 8.182 2.418 -0.416 1.00 89.62 74 TRP A N 1
ATOM 603 C CA . TRP A 1 74 ? 9.043 3.577 -0.650 1.00 89.62 74 TRP A CA 1
ATOM 604 C C . TRP A 1 74 ? 10.521 3.271 -0.392 1.00 89.62 74 TRP A C 1
ATOM 606 O O . TRP A 1 74 ? 11.381 3.590 -1.215 1.00 89.62 74 TRP A O 1
ATOM 616 N N . ARG A 1 75 ? 10.835 2.630 0.740 1.00 85.62 75 ARG A N 1
ATOM 617 C CA . ARG A 1 75 ? 12.199 2.216 1.101 1.00 85.62 75 ARG A CA 1
ATOM 618 C C . ARG A 1 75 ? 12.782 1.285 0.054 1.00 85.62 75 ARG A C 1
ATOM 620 O O . ARG A 1 75 ? 13.953 1.421 -0.291 1.00 85.62 75 ARG A O 1
ATOM 627 N N . HIS A 1 76 ? 11.961 0.406 -0.503 1.00 79.94 76 HIS A N 1
ATOM 628 C CA . HIS A 1 76 ? 12.336 -0.430 -1.625 1.00 79.94 76 HIS A CA 1
ATOM 629 C C . HIS A 1 76 ? 12.801 0.409 -2.830 1.00 79.94 76 HIS A C 1
ATOM 631 O O . HIS A 1 76 ? 13.906 0.192 -3.324 1.00 79.94 76 HIS A O 1
ATOM 637 N N . PHE A 1 77 ? 12.070 1.459 -3.218 1.00 78.25 77 PHE A N 1
ATOM 638 C CA . PHE A 1 77 ? 12.508 2.409 -4.256 1.00 78.25 77 PHE A CA 1
ATOM 639 C C . PHE A 1 77 ? 13.707 3.300 -3.881 1.00 78.25 77 PHE A C 1
ATOM 641 O O . PHE A 1 77 ? 14.270 3.957 -4.761 1.00 78.25 77 PHE A O 1
ATOM 648 N N . GLN A 1 78 ? 14.063 3.422 -2.599 1.00 76.94 78 GLN A N 1
ATOM 649 C CA . GLN A 1 78 ? 15.225 4.201 -2.145 1.00 76.94 78 GLN A CA 1
ATOM 650 C C . GLN A 1 78 ? 16.499 3.360 -2.119 1.00 76.94 78 GLN A C 1
ATOM 652 O O . GLN A 1 78 ? 17.529 3.789 -2.630 1.00 76.94 78 GLN A O 1
ATOM 657 N N . ARG A 1 79 ? 16.419 2.139 -1.577 1.00 70.00 79 ARG A N 1
ATOM 658 C CA . ARG A 1 79 ? 17.534 1.178 -1.567 1.00 70.00 79 ARG A CA 1
ATOM 659 C C . ARG A 1 79 ? 17.922 0.762 -2.989 1.00 70.00 79 ARG A C 1
ATOM 661 O O . ARG A 1 79 ? 19.083 0.485 -3.263 1.00 70.00 79 ARG A O 1
ATOM 668 N N . ARG A 1 80 ? 16.953 0.777 -3.909 1.00 62.97 80 ARG A N 1
ATOM 669 C CA . ARG A 1 80 ? 17.108 0.457 -5.331 1.00 62.97 80 ARG A CA 1
ATOM 670 C C . ARG A 1 80 ? 17.294 1.720 -6.158 1.00 62.97 80 ARG A C 1
ATOM 672 O O . ARG A 1 80 ? 16.438 2.056 -6.973 1.00 62.97 80 ARG A O 1
ATOM 679 N N . GLY A 1 81 ? 18.411 2.421 -5.971 1.00 54.12 81 GLY A N 1
ATOM 680 C CA . GLY A 1 81 ? 18.853 3.437 -6.924 1.00 54.12 81 GLY A CA 1
ATOM 681 C C . GLY A 1 81 ? 19.092 2.802 -8.296 1.00 54.12 81 GLY A C 1
ATOM 682 O O . GLY A 1 81 ? 20.231 2.518 -8.648 1.00 54.12 81 GLY A O 1
ATOM 683 N N . ALA A 1 82 ? 18.029 2.537 -9.065 1.00 56.06 82 ALA A N 1
ATOM 684 C CA . ALA A 1 82 ? 18.124 2.180 -10.467 1.00 56.06 82 ALA A CA 1
ATOM 685 C C . ALA A 1 82 ? 18.824 3.356 -11.140 1.00 56.06 82 ALA A C 1
ATOM 687 O O . ALA A 1 82 ? 18.238 4.425 -11.328 1.00 56.06 82 ALA A O 1
ATOM 688 N N . SER A 1 83 ? 20.118 3.193 -11.397 1.00 58.56 83 SER A N 1
ATOM 689 C CA . SER A 1 83 ? 20.886 4.208 -12.096 1.00 58.56 83 SER A CA 1
ATOM 690 C C . SER A 1 83 ? 20.184 4.512 -13.422 1.00 58.56 83 SER A C 1
ATOM 692 O O . SER A 1 83 ? 19.604 3.621 -14.046 1.00 58.56 83 SER A O 1
ATOM 694 N N . CYS A 1 84 ? 20.244 5.760 -13.885 1.00 58.19 84 CYS A N 1
ATOM 695 C CA . CYS A 1 84 ? 19.745 6.109 -15.219 1.00 58.19 84 CYS A CA 1
ATOM 696 C C . CYS A 1 84 ? 20.275 5.124 -16.286 1.00 58.19 84 CYS A C 1
ATOM 698 O O . CYS A 1 84 ? 19.552 4.729 -17.195 1.00 58.19 84 CYS A O 1
ATOM 700 N N . ASN A 1 85 ? 21.500 4.628 -16.089 1.00 60.47 85 ASN A N 1
ATOM 701 C CA . ASN A 1 85 ? 22.172 3.663 -16.951 1.00 60.47 85 ASN A CA 1
ATOM 702 C C . ASN A 1 85 ? 21.482 2.294 -17.005 1.00 60.47 85 ASN A C 1
ATOM 704 O O . ASN A 1 85 ? 21.375 1.732 -18.088 1.00 60.47 85 ASN A O 1
ATOM 708 N N . SER A 1 86 ? 20.980 1.758 -15.888 1.00 67.12 86 SER A N 1
ATOM 709 C CA . SER A 1 86 ? 20.272 0.469 -15.896 1.00 67.12 86 SER A CA 1
ATOM 710 C C . SER A 1 86 ? 18.894 0.584 -16.550 1.00 67.12 86 SER A C 1
ATOM 712 O O . SER A 1 86 ? 18.475 -0.325 -17.261 1.00 67.12 86 SER A O 1
ATOM 714 N N . VAL A 1 87 ? 18.226 1.732 -16.402 1.00 68.06 87 VAL A N 1
ATOM 715 C CA . VAL A 1 87 ? 16.972 2.030 -17.115 1.00 68.06 87 VAL A CA 1
ATOM 716 C C . VAL A 1 87 ? 17.212 2.191 -18.620 1.00 68.06 87 VAL A C 1
ATOM 718 O O . VAL A 1 87 ? 16.469 1.630 -19.421 1.00 68.06 87 VAL A O 1
ATOM 721 N N . LEU A 1 88 ? 18.263 2.916 -19.016 1.00 66.81 88 LEU A N 1
ATOM 722 C CA . LEU A 1 88 ? 18.649 3.082 -20.422 1.00 66.81 88 LEU A CA 1
ATOM 723 C C . LEU A 1 88 ? 19.085 1.760 -21.063 1.00 66.81 88 LEU A C 1
ATOM 725 O O . LEU A 1 88 ? 18.759 1.519 -22.223 1.00 66.81 88 LEU A O 1
ATOM 729 N N . ALA A 1 89 ? 19.788 0.901 -20.322 1.00 72.19 89 ALA A N 1
ATOM 730 C CA . ALA A 1 89 ? 20.207 -0.414 -20.795 1.00 72.19 89 ALA A CA 1
ATOM 731 C C . ALA A 1 89 ? 19.001 -1.315 -21.093 1.00 72.19 89 ALA A C 1
ATOM 733 O O . ALA A 1 89 ? 18.921 -1.869 -22.187 1.00 72.19 89 ALA A O 1
ATOM 734 N N . VAL A 1 90 ? 18.030 -1.384 -20.174 1.00 73.44 90 VAL A N 1
ATOM 735 C CA . VAL A 1 90 ? 16.785 -2.137 -20.393 1.00 73.44 90 VAL A CA 1
ATOM 736 C C . VAL A 1 90 ? 15.985 -1.546 -21.551 1.00 73.44 90 VAL A C 1
ATOM 738 O O . VAL A 1 90 ? 15.576 -2.277 -22.443 1.00 73.44 90 VAL A O 1
ATOM 741 N N . HIS A 1 91 ? 15.825 -0.221 -21.609 1.00 71.62 91 HIS A N 1
ATOM 742 C CA . HIS A 1 91 ? 15.124 0.432 -22.717 1.00 71.62 91 HIS A CA 1
ATOM 743 C C . HIS A 1 91 ? 15.774 0.138 -24.081 1.00 71.62 91 HIS A C 1
ATOM 745 O O . HIS A 1 91 ? 15.081 -0.151 -25.053 1.00 71.62 91 HIS A O 1
ATOM 751 N N . SER A 1 92 ? 17.107 0.178 -24.157 1.00 78.94 92 SER A N 1
ATOM 752 C CA . SER A 1 92 ? 17.859 -0.145 -25.375 1.00 78.94 92 SER A CA 1
ATOM 753 C C . SER A 1 92 ? 17.684 -1.606 -25.794 1.00 78.94 92 SER A C 1
ATOM 755 O O . SER A 1 92 ? 17.516 -1.884 -26.978 1.00 78.94 92 SER A O 1
ATOM 757 N N . ALA A 1 93 ? 17.677 -2.533 -24.836 1.00 79.25 93 ALA A N 1
ATOM 758 C CA . ALA A 1 93 ? 17.449 -3.953 -25.087 1.00 79.25 93 ALA A CA 1
ATOM 759 C C . ALA A 1 93 ? 16.010 -4.238 -25.564 1.00 79.25 93 ALA A C 1
ATOM 761 O O . ALA A 1 93 ? 15.820 -4.919 -26.571 1.00 79.25 93 ALA A O 1
ATOM 762 N N . VAL A 1 94 ? 15.002 -3.606 -24.951 1.00 78.62 94 VAL A N 1
ATOM 763 C CA . VAL A 1 94 ? 13.600 -3.689 -25.402 1.00 78.62 94 VAL A CA 1
ATOM 764 C C . VAL A 1 94 ? 13.443 -3.170 -26.835 1.00 78.62 94 VAL A C 1
ATOM 766 O O . VAL A 1 94 ? 12.787 -3.811 -27.653 1.00 78.62 94 VAL A O 1
ATOM 769 N N . LEU A 1 95 ? 14.082 -2.045 -27.185 1.00 81.75 95 LEU A N 1
ATOM 770 C CA . LEU A 1 95 ? 14.061 -1.521 -28.560 1.00 81.75 95 LEU A CA 1
ATOM 771 C C . LEU A 1 95 ? 14.708 -2.467 -29.583 1.00 81.75 95 LEU A C 1
ATOM 773 O O . LEU A 1 95 ? 14.374 -2.402 -30.765 1.00 81.75 95 LEU A O 1
ATOM 777 N N . LYS A 1 96 ? 15.617 -3.344 -29.148 1.00 85.75 96 LYS A N 1
ATOM 778 C CA . LYS A 1 96 ? 16.231 -4.388 -29.983 1.00 85.75 96 LYS A CA 1
ATOM 779 C C . LYS A 1 96 ? 15.391 -5.667 -30.067 1.00 85.75 96 LYS A C 1
ATOM 781 O O . LYS A 1 96 ? 15.781 -6.589 -30.776 1.00 85.75 96 LYS A O 1
ATOM 786 N N . GLY A 1 97 ? 14.246 -5.718 -29.384 1.00 79.75 97 GLY A N 1
ATOM 787 C CA . GLY A 1 97 ? 13.371 -6.890 -29.329 1.00 79.75 97 GLY A CA 1
ATOM 788 C C . GLY A 1 97 ? 13.809 -7.951 -28.317 1.00 79.75 97 GLY A C 1
ATOM 789 O O . GLY A 1 97 ? 13.323 -9.077 -28.381 1.00 79.75 97 GLY A O 1
ATOM 790 N N . GLU A 1 98 ? 14.722 -7.621 -27.401 1.00 80.75 98 GLU A N 1
ATOM 791 C CA . GLU A 1 98 ? 15.133 -8.513 -26.314 1.00 80.75 98 GLU A CA 1
ATOM 792 C C . GLU A 1 98 ? 14.097 -8.457 -25.174 1.00 80.75 98 GLU A C 1
ATOM 794 O O . GLU A 1 98 ? 13.624 -7.374 -24.817 1.00 80.75 98 GLU A O 1
ATOM 799 N N . ASP A 1 99 ? 13.761 -9.606 -24.567 1.00 67.00 99 ASP A N 1
ATOM 800 C CA . ASP A 1 99 ? 12.972 -9.659 -23.320 1.00 67.00 99 ASP A CA 1
ATOM 801 C C . ASP A 1 99 ? 13.874 -9.262 -22.144 1.00 67.00 99 ASP A C 1
ATOM 803 O O . ASP A 1 99 ? 14.356 -10.081 -21.361 1.00 67.00 99 ASP A O 1
ATOM 807 N N . ALA A 1 100 ? 14.199 -7.974 -22.097 1.00 62.38 100 ALA A N 1
ATOM 808 C CA . ALA A 1 100 ? 14.985 -7.373 -21.041 1.00 62.38 100 ALA A CA 1
ATOM 809 C C . ALA A 1 100 ? 14.053 -6.764 -20.001 1.00 62.38 100 ALA A C 1
ATOM 811 O O . ALA A 1 100 ? 13.261 -5.864 -20.284 1.00 62.38 100 ALA A O 1
ATOM 812 N N . ARG A 1 101 ? 14.200 -7.232 -18.765 1.00 63.56 101 ARG A N 1
ATOM 813 C CA . ARG A 1 101 ? 13.470 -6.726 -17.605 1.00 63.56 101 ARG A CA 1
ATOM 814 C C . ARG A 1 101 ? 14.444 -6.091 -16.640 1.00 63.56 101 ARG A C 1
ATOM 816 O O . ARG A 1 101 ? 15.601 -6.508 -16.538 1.00 63.56 101 ARG A O 1
ATOM 823 N N . LEU A 1 102 ? 13.976 -5.090 -15.905 1.00 63.38 102 LEU A N 1
ATOM 824 C CA . LEU A 1 102 ? 14.728 -4.606 -14.758 1.00 63.38 102 LEU A CA 1
ATOM 825 C C . LEU A 1 102 ? 14.628 -5.700 -13.688 1.00 63.38 102 LEU A C 1
ATOM 827 O O . LEU A 1 102 ? 13.686 -5.731 -12.912 1.00 63.38 102 LEU A O 1
ATOM 831 N N . HIS A 1 103 ? 15.569 -6.645 -13.677 1.00 53.25 103 HIS A N 1
ATOM 832 C CA . HIS A 1 103 ? 15.602 -7.680 -12.650 1.00 53.25 103 HIS A CA 1
ATOM 833 C C . HIS A 1 103 ? 16.098 -7.043 -11.360 1.00 53.25 103 HIS A C 1
ATOM 835 O O . HIS A 1 103 ? 17.288 -6.771 -11.191 1.00 53.25 103 HIS A O 1
ATOM 841 N N . ILE A 1 104 ? 15.164 -6.720 -10.473 1.00 56.50 104 ILE A N 1
ATOM 842 C CA . ILE A 1 104 ? 15.493 -6.032 -9.240 1.00 56.50 104 ILE A CA 1
ATOM 843 C C . ILE A 1 104 ? 15.415 -7.035 -8.082 1.00 56.50 104 ILE A C 1
ATOM 845 O O . ILE A 1 104 ? 14.327 -7.445 -7.674 1.00 56.50 104 ILE A O 1
ATOM 849 N N . THR A 1 105 ? 16.568 -7.417 -7.529 1.00 49.44 105 THR A N 1
ATOM 850 C CA . THR A 1 105 ? 16.702 -8.406 -6.441 1.00 49.44 105 THR A CA 1
ATOM 851 C C . THR A 1 105 ? 16.295 -7.817 -5.089 1.00 49.44 105 THR A C 1
ATOM 853 O O . THR A 1 105 ? 16.578 -6.651 -4.790 1.00 49.44 105 THR A O 1
ATOM 856 N N . MET A 1 106 ? 15.497 -8.555 -4.312 1.00 54.28 106 MET A N 1
ATOM 857 C CA . MET A 1 106 ? 14.902 -8.086 -3.051 1.00 54.28 106 MET A CA 1
ATOM 858 C C . MET A 1 106 ? 15.886 -8.107 -1.882 1.00 54.28 106 MET A C 1
ATOM 860 O O . MET A 1 106 ? 16.798 -8.923 -1.837 1.00 54.28 106 MET A O 1
ATOM 864 N N . ASP A 1 107 ? 15.627 -7.223 -0.919 1.00 56.00 107 ASP A N 1
ATOM 865 C CA . ASP A 1 107 ? 16.072 -7.388 0.462 1.00 56.00 107 ASP A CA 1
ATOM 866 C C . ASP A 1 107 ? 14.913 -8.040 1.235 1.00 56.00 107 ASP A C 1
ATOM 868 O O . ASP A 1 107 ? 13.756 -7.644 1.052 1.00 56.00 107 ASP A O 1
ATOM 872 N N . SER A 1 108 ? 15.202 -9.050 2.052 1.00 58.94 108 SER A N 1
ATOM 873 C CA . SER A 1 108 ? 14.229 -9.927 2.727 1.00 58.94 108 SER A CA 1
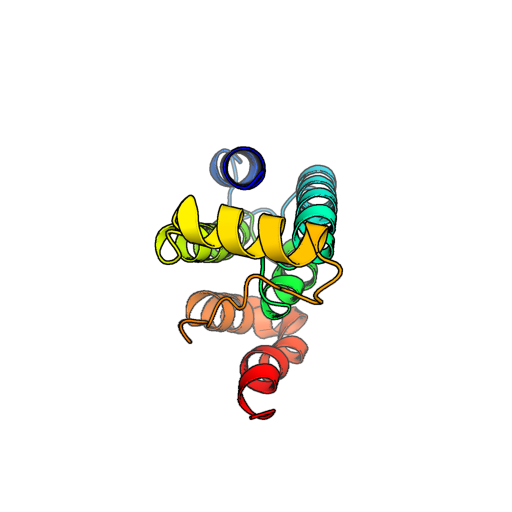ATOM 874 C C . SER A 1 108 ? 13.594 -9.296 3.971 1.00 58.94 108 SER A C 1
ATOM 876 O O . SER A 1 108 ? 13.032 -9.989 4.819 1.00 58.94 108 SER A O 1
ATOM 878 N N . ASN A 1 109 ? 13.666 -7.970 4.124 1.00 71.50 109 ASN A N 1
ATOM 879 C CA . ASN A 1 109 ? 13.116 -7.314 5.302 1.00 71.50 109 ASN A CA 1
ATOM 880 C C . ASN A 1 109 ? 11.599 -7.152 5.186 1.00 7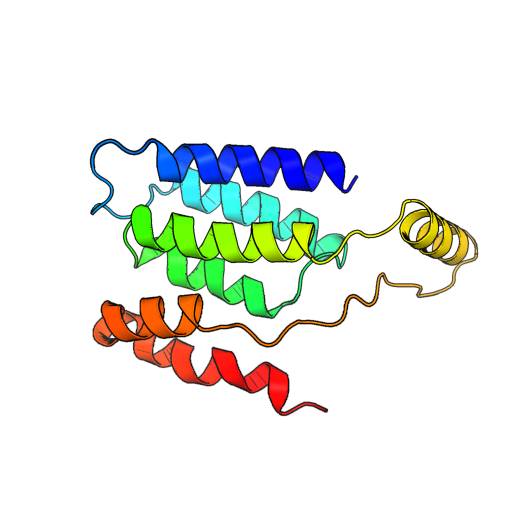1.50 109 ASN A C 1
ATOM 882 O O . ASN A 1 109 ? 11.080 -6.256 4.521 1.00 71.50 109 ASN A O 1
ATOM 886 N N . THR A 1 110 ? 10.897 -8.049 5.862 1.00 81.06 110 THR A N 1
ATOM 887 C CA . THR A 1 110 ? 9.443 -8.200 5.772 1.00 81.06 110 THR A CA 1
ATOM 888 C C . THR A 1 110 ? 8.787 -8.001 7.123 1.00 81.06 110 THR A C 1
ATOM 890 O O . THR A 1 110 ? 7.637 -8.377 7.345 1.00 81.06 110 THR A O 1
ATOM 893 N N . GLU A 1 111 ? 9.548 -7.416 8.040 1.00 88.94 111 GLU A N 1
ATOM 894 C CA . GLU A 1 111 ? 9.215 -7.306 9.445 1.00 88.94 111 GLU A CA 1
ATOM 895 C C . GLU A 1 111 ? 7.945 -6.483 9.653 1.00 88.94 111 GLU A C 1
ATOM 897 O O . GLU A 1 111 ? 7.074 -6.868 10.423 1.00 88.94 111 GLU A O 1
ATOM 902 N N . ILE A 1 112 ? 7.779 -5.397 8.895 1.00 91.75 112 ILE A N 1
ATOM 903 C CA . ILE A 1 112 ? 6.577 -4.561 8.978 1.00 91.75 112 ILE A CA 1
ATOM 904 C C . ILE A 1 112 ? 5.337 -5.330 8.517 1.00 91.75 112 ILE A C 1
ATOM 906 O O . ILE A 1 112 ? 4.320 -5.291 9.203 1.00 91.75 112 ILE A O 1
ATOM 910 N N . TYR A 1 113 ? 5.427 -6.091 7.422 1.00 91.56 113 TYR A N 1
ATOM 911 C CA . TYR A 1 113 ? 4.327 -6.957 6.986 1.00 91.56 113 TYR A CA 1
ATOM 912 C C . TYR A 1 113 ? 3.988 -7.984 8.065 1.00 91.56 113 TYR A C 1
ATOM 914 O O . TYR A 1 113 ? 2.827 -8.137 8.429 1.00 91.56 113 TYR A O 1
ATOM 922 N N . ARG A 1 114 ? 5.008 -8.640 8.627 1.00 92.81 114 ARG A N 1
ATOM 923 C CA . ARG A 1 114 ? 4.850 -9.627 9.698 1.00 92.81 114 ARG A CA 1
ATOM 924 C C . ARG A 1 114 ? 4.134 -9.027 10.911 1.00 92.81 114 ARG A C 1
ATOM 926 O O . ARG A 1 114 ? 3.184 -9.625 11.403 1.00 92.81 114 ARG A O 1
ATOM 933 N N . LEU A 1 115 ? 4.562 -7.852 11.372 1.00 94.88 115 LEU A N 1
ATOM 934 C CA . LEU A 1 115 ? 3.982 -7.169 12.531 1.00 94.88 115 LEU A CA 1
ATOM 935 C C . LEU A 1 115 ? 2.537 -6.725 12.280 1.00 94.88 115 LEU A C 1
ATOM 937 O O . LEU A 1 115 ? 1.685 -6.929 13.143 1.00 94.88 115 LEU A O 1
ATOM 941 N N . VAL A 1 116 ? 2.247 -6.162 11.103 1.00 95.19 116 VAL A N 1
ATOM 942 C CA . VAL A 1 116 ? 0.888 -5.741 10.730 1.00 95.19 116 VAL A CA 1
ATOM 943 C C . VAL A 1 116 ? -0.052 -6.944 10.642 1.00 95.19 116 VAL A C 1
ATOM 945 O O . VAL A 1 116 ? -1.143 -6.901 11.210 1.00 95.19 116 VAL A O 1
ATOM 948 N N . LEU A 1 117 ? 0.378 -8.045 10.016 1.00 94.44 117 LEU A N 1
ATOM 949 C CA . LEU A 1 117 ? -0.413 -9.278 9.964 1.00 94.44 117 LEU A CA 1
ATOM 950 C C . LEU A 1 117 ? -0.637 -9.877 11.357 1.00 94.44 117 LEU A C 1
ATOM 952 O O . LEU A 1 117 ? -1.746 -10.293 11.668 1.00 94.44 117 LEU A O 1
ATOM 956 N N . GLN A 1 118 ? 0.386 -9.907 12.217 1.00 94.44 118 GLN A N 1
ATOM 957 C CA . GLN A 1 118 ? 0.260 -10.442 13.579 1.00 94.44 118 GLN A CA 1
ATOM 958 C C . GLN A 1 118 ? -0.695 -9.628 14.447 1.00 94.44 118 GLN A C 1
ATOM 960 O O . GLN A 1 118 ? -1.456 -10.196 15.228 1.00 94.44 118 GLN A O 1
ATOM 965 N N . ARG A 1 119 ? -0.665 -8.302 14.315 1.00 95.50 119 ARG A N 1
ATOM 966 C CA . ARG A 1 119 ? -1.578 -7.419 15.040 1.00 95.50 119 ARG A CA 1
ATOM 967 C C . ARG A 1 119 ? -3.031 -7.603 14.599 1.00 95.50 119 ARG A C 1
ATOM 969 O O . ARG A 1 119 ? -3.924 -7.510 15.434 1.00 95.50 119 ARG A O 1
ATOM 976 N N . ASN A 1 120 ? -3.247 -7.912 13.323 1.00 94.94 120 ASN A N 1
ATOM 977 C CA . ASN A 1 120 ? -4.566 -8.075 12.708 1.00 94.94 120 ASN A CA 1
ATOM 978 C C . ASN A 1 120 ? -4.843 -9.549 12.350 1.00 94.94 120 ASN A C 1
ATOM 980 O O . ASN A 1 120 ? -5.497 -9.853 11.354 1.00 94.94 120 ASN A O 1
ATOM 984 N N . ILE A 1 121 ? -4.328 -10.485 13.159 1.00 94.56 121 ILE A N 1
ATOM 985 C CA . ILE A 1 121 ? -4.297 -11.920 12.830 1.00 94.56 121 ILE A CA 1
ATOM 986 C C . ILE A 1 121 ? -5.685 -12.550 12.689 1.00 94.56 121 ILE A C 1
ATOM 988 O O . ILE A 1 121 ? -5.830 -13.535 11.970 1.00 94.56 121 ILE A O 1
ATOM 992 N N . ALA A 1 122 ? -6.694 -11.979 13.352 1.00 94.44 122 ALA A N 1
ATOM 993 C CA . ALA A 1 122 ? -8.072 -12.450 13.268 1.00 94.44 122 ALA A CA 1
ATOM 994 C C . ALA A 1 122 ? -8.606 -12.397 11.827 1.00 94.44 122 ALA A C 1
ATOM 996 O O . ALA A 1 122 ? -9.234 -13.354 11.383 1.00 94.44 122 ALA A O 1
ATOM 997 N N . ASP A 1 123 ? -8.284 -11.330 11.093 1.00 93.62 123 ASP A N 1
ATOM 998 C CA . ASP A 1 123 ? -8.762 -11.115 9.725 1.00 93.62 123 ASP A CA 1
ATOM 999 C C . ASP A 1 123 ? -7.703 -11.504 8.684 1.00 93.62 123 ASP A C 1
ATOM 1001 O O . ASP A 1 123 ? -8.015 -12.061 7.632 1.00 93.62 123 ASP A O 1
ATOM 1005 N N . LEU A 1 124 ? -6.423 -11.268 8.991 1.00 95.19 124 LEU A N 1
ATOM 1006 C CA . LEU A 1 124 ? -5.324 -11.377 8.029 1.00 95.19 124 LEU A CA 1
ATOM 1007 C C . LEU A 1 124 ? -4.396 -12.578 8.251 1.00 95.19 124 LEU A C 1
ATOM 1009 O O . LEU A 1 124 ? -3.420 -12.748 7.519 1.00 95.19 124 LEU A O 1
ATOM 1013 N N . GLY A 1 125 ? -4.672 -13.441 9.232 1.00 90.62 125 GLY A N 1
ATOM 1014 C CA . GLY A 1 125 ? -3.803 -14.578 9.559 1.00 90.62 125 GLY A CA 1
ATOM 1015 C C . GLY A 1 125 ? -3.567 -15.539 8.386 1.00 90.62 125 GLY A C 1
ATOM 1016 O O . GLY A 1 125 ? -2.486 -16.114 8.264 1.00 90.62 125 GLY A O 1
ATOM 1017 N N . HIS A 1 126 ? -4.536 -15.654 7.476 1.00 91.62 126 HIS A N 1
ATOM 1018 C CA . HIS A 1 126 ? -4.438 -16.484 6.274 1.00 91.62 126 HIS A CA 1
ATOM 1019 C C . HIS A 1 126 ? -3.396 -15.980 5.256 1.00 91.62 126 HIS A C 1
ATOM 1021 O O . HIS A 1 126 ? -2.912 -16.774 4.452 1.00 91.62 1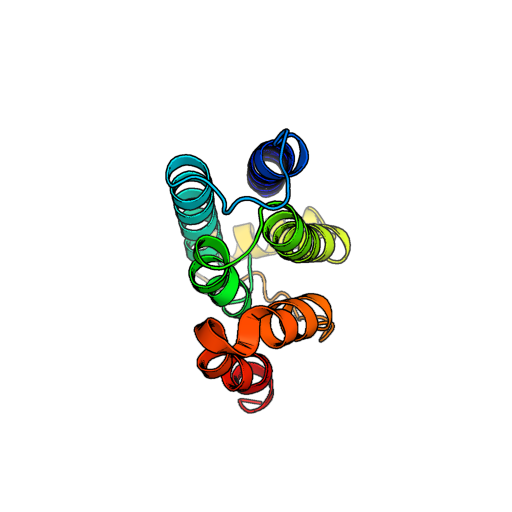26 HIS A O 1
ATOM 1027 N N . LEU A 1 127 ? -2.998 -14.702 5.318 1.00 90.62 127 LEU A N 1
ATOM 1028 C CA . LEU A 1 127 ? -1.958 -14.119 4.460 1.00 90.62 127 LEU A CA 1
ATOM 1029 C C . LEU A 1 127 ? -0.539 -14.363 4.994 1.00 90.62 127 LEU A C 1
ATOM 1031 O O . LEU A 1 127 ? 0.441 -14.167 4.276 1.00 90.62 127 LEU A O 1
ATOM 1035 N N . PHE A 1 128 ? -0.397 -14.803 6.249 1.00 88.31 128 PHE A N 1
ATOM 1036 C CA . PHE A 1 128 ? 0.908 -14.991 6.886 1.00 88.31 128 PHE A CA 1
ATOM 1037 C C . PHE A 1 128 ? 1.829 -15.977 6.136 1.00 88.31 128 PHE A C 1
ATOM 1039 O O . PHE A 1 128 ? 3.004 -15.650 5.958 1.00 88.31 128 PHE A O 1
ATOM 1046 N N . PRO A 1 129 ? 1.350 -17.130 5.620 1.00 87.81 129 PRO A N 1
ATOM 1047 C CA . PRO A 1 129 ? 2.177 -18.032 4.812 1.00 87.81 129 PRO A CA 1
ATOM 1048 C C . PRO A 1 129 ? 2.670 -17.404 3.498 1.00 87.81 129 PRO A C 1
ATOM 1050 O O . PRO A 1 129 ? 3.769 -17.714 3.038 1.00 87.81 129 PRO A O 1
ATOM 1053 N N . LEU A 1 130 ? 1.895 -16.486 2.908 1.00 85.25 130 LEU A N 1
ATOM 1054 C CA . LEU A 1 130 ? 2.229 -15.843 1.632 1.00 85.25 130 LEU A CA 1
ATOM 1055 C C . LEU A 1 130 ? 3.425 -14.892 1.750 1.00 85.25 130 LEU A C 1
ATOM 1057 O O . LEU A 1 130 ? 4.115 -14.649 0.763 1.00 85.25 130 LEU A O 1
ATOM 1061 N N . LEU A 1 131 ? 3.740 -14.417 2.962 1.00 79.00 131 LEU A N 1
ATOM 1062 C CA . LEU A 1 131 ? 4.967 -13.660 3.214 1.00 79.00 131 LEU A CA 1
ATOM 1063 C C . LEU A 1 131 ? 6.240 -14.477 2.948 1.00 79.00 131 LEU A C 1
ATOM 1065 O O . LEU A 1 131 ? 7.283 -13.891 2.678 1.00 79.00 131 LEU A O 1
ATOM 1069 N N . TYR A 1 132 ? 6.189 -15.802 3.029 1.00 74.19 132 TYR A N 1
ATOM 1070 C CA . TYR A 1 132 ? 7.379 -16.649 2.894 1.00 74.19 132 TYR A CA 1
ATOM 1071 C C . TYR A 1 132 ? 7.340 -17.529 1.641 1.00 74.19 132 TYR A C 1
ATOM 1073 O O . TYR A 1 132 ? 8.369 -18.051 1.221 1.00 74.19 132 TYR A O 1
ATOM 1081 N N . ALA A 1 133 ? 6.179 -17.642 0.988 1.00 66.44 133 ALA A N 1
ATOM 1082 C CA . ALA A 1 133 ? 6.007 -18.444 -0.221 1.00 66.44 133 ALA A CA 1
ATOM 1083 C C . ALA A 1 133 ? 6.955 -18.025 -1.365 1.00 66.44 133 ALA A C 1
ATOM 1085 O O . ALA A 1 133 ? 7.472 -18.883 -2.081 1.00 66.44 133 ALA A O 1
ATOM 1086 N N . SER A 1 134 ? 7.266 -16.729 -1.491 1.00 53.66 134 SER A N 1
ATOM 1087 C CA . SER A 1 134 ? 8.184 -16.218 -2.520 1.00 53.66 134 SER A CA 1
ATOM 1088 C C . SER A 1 134 ? 9.660 -16.580 -2.293 1.00 53.66 134 SER A C 1
ATOM 1090 O O . SER A 1 134 ? 10.458 -16.431 -3.211 1.00 53.66 134 SER A O 1
ATOM 1092 N N . GLU A 1 135 ? 10.051 -17.023 -1.092 1.00 48.34 135 GLU A N 1
ATOM 1093 C CA . GLU A 1 135 ? 11.437 -17.431 -0.788 1.00 48.34 135 GLU A CA 1
ATOM 1094 C C . GLU A 1 135 ? 11.710 -18.903 -1.141 1.00 48.34 135 GLU A C 1
ATOM 1096 O O . GLU A 1 135 ? 12.861 -19.298 -1.288 1.00 48.34 135 GLU A O 1
ATOM 1101 N N . THR A 1 136 ? 10.662 -19.715 -1.316 1.00 40.31 136 THR A N 1
ATOM 1102 C CA . THR A 1 136 ? 10.778 -21.172 -1.534 1.00 40.31 136 THR A CA 1
ATOM 1103 C C . THR A 1 136 ? 10.838 -21.609 -3.002 1.00 40.31 136 THR A C 1
ATOM 1105 O O . THR A 1 136 ? 10.937 -22.801 -3.274 1.00 40.31 136 THR A O 1
ATOM 1108 N N . ALA A 1 137 ? 10.782 -20.669 -3.951 1.00 38.97 137 ALA A N 1
ATOM 1109 C CA . ALA A 1 137 ? 10.771 -20.950 -5.391 1.00 38.97 137 ALA A CA 1
ATOM 1110 C C . ALA A 1 137 ? 12.142 -20.757 -6.082 1.00 38.97 137 ALA A C 1
ATOM 1112 O O . ALA A 1 137 ? 12.189 -20.565 -7.296 1.00 38.97 137 ALA A O 1
ATOM 1113 N N . SER A 1 138 ? 13.248 -20.774 -5.326 1.00 32.34 138 SER A N 1
ATOM 1114 C CA . SER A 1 138 ? 14.629 -20.725 -5.846 1.00 32.34 138 SER A CA 1
ATOM 1115 C C . SER A 1 138 ? 15.348 -22.058 -5.701 1.00 32.34 138 SER A C 1
ATOM 1117 O O . SER A 1 138 ? 15.213 -22.682 -4.626 1.00 32.34 138 SER A O 1
#

Secondary structure (DSSP, 8-state):
-HHHHHHHHHHHHHHHHT-S-TTSPPPHHHHHHHHHHHHHHHHTT-S-GGGHHHHHHGGGS-HHHHHHHHHHHHHHHHH----HHHHHHHHHHHHTT-------PPP---HHHHHHHHHTHHHHGGGTTHHHHTTS--

Radius of gyration: 16.01 Å; chains: 1; bounding box: 34×34×45 Å

Foldseek 3Di:
DLVVLLVLLVVLLVQLVPPPDQQDADDPVSLVSVVVSVVVCVVQVNDDPLLVVLSVLRRQGGSVLNSVSSVVVNVLSVVPPCDPVNVVVQVVCVVVVHPRHSPRDDDLPCVSVQVSCVVRVVPRVVCNVVSCPVVPPD

Organism: Necator americanus (NCBI:txid51031)

InterPro domains:
  IPR029444 Integrator complex subunit 5, C-terminal [PF14838] (3-124)
  IPR040316 Integrator complex subunit 5 [PTHR31697] (2-133)

Sequence (138 aa):
MLPVVKAELATIMTKFENVVDKSKPPTEEMIDRFDRWLYIVRKGDILSERFDLTLEILPHVSCYEGFLLLLEIWRHFQRRGASCNSVLAVHSAVLKGEDARLHITMDSNTEIYRLVLQRNIADLGHLFPLLYASETAS